Protein AF-A0A920LU51-F1 (afdb_monomer_lite)

Foldseek 3Di:
DPPPPVVVLLVLLVLLLVLLVVCCVVCAAQSPPDDCDPVSLVVSLVVSVVVVRDSVSSVVSNVDNHNVSSVVSSCVSCVDPPD

Radius of gyration: 13.53 Å; chains: 1; bounding box: 34×28×33 Å

Secondary structure (DSSP, 8-state):
--SHHHHHHHHHHHHHHHHHHHHHHHT-GGG-SS---HHHHHHHHHHHHHTT--HHHHHHHHH-SSHHHHHHHHHHHS-----

Sequence (83 aa):
MDEQTSRAADKKDSELAAALIYARKKSVGPYSRAELHPEDSQRHLARLARNGFAFDVAKQVMALSSADAADELLDKIYPHQLG

pLDDT: mean 79.56, std 13.89, range [36.31, 92.12]

Structure (mmCIF, N/CA/C/O backbone):
data_AF-A0A920LU51-F1
#
_entry.id   AF-A0A920LU51-F1
#
loop_
_atom_site.group_PDB
_atom_site.id
_atom_site.type_symbol
_atom_site.label_atom_id
_atom_site.label_alt_id
_atom_site.label_comp_id
_atom_site.label_asym_id
_atom_site.label_entity_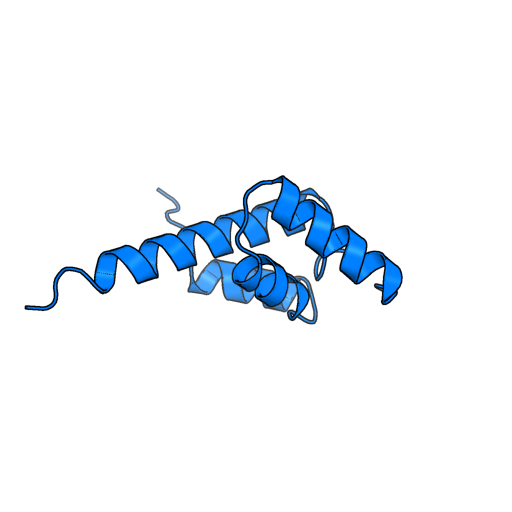id
_atom_site.label_seq_id
_atom_site.pdbx_PDB_ins_code
_atom_site.Cartn_x
_atom_site.Cartn_y
_atom_site.Cartn_z
_atom_site.occupancy
_atom_site.B_iso_or_equiv
_atom_site.auth_seq_id
_atom_site.auth_comp_id
_atom_site.auth_asym_id
_atom_site.auth_atom_id
_atom_site.pdbx_PDB_model_num
ATOM 1 N N . MET A 1 1 ? -26.187 -13.582 17.763 1.00 48.69 1 MET A N 1
ATOM 2 C CA . MET A 1 1 ? -24.859 -14.223 17.877 1.00 48.69 1 MET A CA 1
ATOM 3 C C . MET A 1 1 ? -24.025 -13.608 16.761 1.00 48.69 1 MET A C 1
ATOM 5 O O . MET A 1 1 ? -23.856 -14.237 15.734 1.00 48.69 1 MET A O 1
ATOM 9 N N . ASP A 1 2 ? -23.584 -12.354 16.898 1.00 44.81 2 ASP A N 1
ATOM 10 C CA . ASP A 1 2 ? -23.082 -11.585 15.737 1.00 44.81 2 ASP A CA 1
ATOM 11 C C . ASP A 1 2 ? -21.938 -10.623 16.123 1.00 44.81 2 ASP A C 1
ATOM 13 O O . ASP A 1 2 ? -21.720 -9.605 15.484 1.00 44.81 2 ASP A O 1
ATOM 17 N N . GLU A 1 3 ? -21.189 -10.932 17.188 1.00 50.81 3 GLU A N 1
ATOM 18 C CA . GLU A 1 3 ? -20.105 -10.067 17.704 1.00 50.81 3 GLU A CA 1
ATOM 19 C C . GLU A 1 3 ? -18.718 -10.425 17.118 1.00 50.81 3 GLU A C 1
ATOM 21 O O . GLU A 1 3 ? -17.764 -9.655 17.206 1.00 50.81 3 GLU A O 1
ATOM 26 N N . GLN A 1 4 ? -18.555 -11.610 16.512 1.00 50.84 4 GLN A N 1
ATOM 27 C CA . GLN A 1 4 ? -17.238 -12.072 16.036 1.00 50.84 4 GLN A CA 1
ATOM 28 C C . GLN A 1 4 ? -16.863 -11.550 14.639 1.00 50.84 4 GLN A C 1
ATOM 30 O O . GLN A 1 4 ? -15.675 -11.448 14.331 1.00 50.84 4 GLN A O 1
ATOM 35 N N . THR A 1 5 ? -17.839 -11.168 13.812 1.00 51.16 5 THR A N 1
ATOM 36 C CA . THR A 1 5 ? -17.598 -10.748 12.419 1.00 51.16 5 THR A CA 1
ATOM 37 C C . THR A 1 5 ? -17.028 -9.329 12.328 1.00 51.16 5 THR A C 1
ATOM 39 O O . THR A 1 5 ? -16.167 -9.062 11.489 1.00 51.16 5 THR A O 1
ATOM 42 N N . SER A 1 6 ? -17.417 -8.437 13.243 1.00 53.00 6 SER A N 1
ATOM 43 C CA . SER A 1 6 ? -17.026 -7.020 13.229 1.00 53.00 6 SER A CA 1
ATOM 44 C C . SER A 1 6 ? -15.528 -6.811 13.486 1.00 53.00 6 SER A C 1
ATOM 46 O O . SER A 1 6 ? -14.882 -6.007 12.825 1.00 53.00 6 SER A O 1
ATOM 48 N N . ARG A 1 7 ? -14.926 -7.599 14.388 1.00 58.06 7 ARG A N 1
ATOM 49 C CA . ARG A 1 7 ? -13.498 -7.479 14.746 1.00 58.06 7 ARG A CA 1
ATOM 50 C C . ARG A 1 7 ? -12.542 -7.984 13.666 1.00 58.06 7 ARG A C 1
ATOM 52 O O . ARG A 1 7 ? -11.373 -7.608 13.656 1.00 58.06 7 ARG A O 1
ATOM 59 N N . ALA A 1 8 ? -13.002 -8.904 12.820 1.00 62.31 8 ALA A N 1
ATOM 60 C CA . ALA A 1 8 ? -12.184 -9.487 11.762 1.00 62.31 8 ALA A CA 1
ATOM 61 C C . ALA A 1 8 ? -12.122 -8.583 10.523 1.00 62.31 8 ALA A C 1
ATOM 63 O O . ALA A 1 8 ? -11.078 -8.536 9.875 1.00 62.31 8 ALA A O 1
ATOM 64 N N . ALA A 1 9 ? -13.212 -7.870 10.219 1.00 66.88 9 ALA A N 1
ATOM 65 C CA . ALA A 1 9 ? -13.245 -6.858 9.165 1.00 66.88 9 ALA A CA 1
ATOM 66 C C . ALA A 1 9 ? -12.303 -5.692 9.503 1.00 66.88 9 ALA A C 1
ATOM 68 O O . ALA A 1 9 ? -11.365 -5.429 8.760 1.00 66.88 9 ALA A O 1
ATOM 69 N N . ASP A 1 10 ? -12.435 -5.143 10.711 1.00 76.25 10 ASP A N 1
ATOM 70 C CA . ASP A 1 10 ? -11.639 -4.008 11.194 1.00 76.25 10 ASP A CA 1
ATOM 71 C C . ASP A 1 10 ? -10.118 -4.281 11.184 1.00 76.25 10 ASP A C 1
ATOM 73 O O . ASP A 1 10 ? -9.301 -3.443 10.797 1.00 76.25 10 ASP A O 1
ATOM 77 N N . LYS A 1 11 ? -9.721 -5.518 11.525 1.00 80.50 11 LYS A N 1
ATOM 78 C CA . LYS A 1 11 ? -8.321 -5.966 11.440 1.00 80.50 11 LYS A CA 1
ATOM 79 C C . LYS A 1 11 ? -7.797 -6.022 10.009 1.00 80.50 11 LYS A C 1
ATOM 81 O O . LYS A 1 11 ? -6.646 -5.659 9.789 1.00 80.50 11 LYS A O 1
ATOM 86 N N . LYS A 1 12 ? -8.604 -6.501 9.060 1.00 83.81 12 LYS A N 1
ATOM 87 C CA . LYS A 1 12 ? -8.211 -6.567 7.646 1.00 83.81 12 LYS A CA 1
ATOM 88 C C . LYS A 1 12 ? -8.085 -5.173 7.048 1.00 83.81 12 LYS A C 1
ATOM 90 O O . LYS A 1 12 ? -7.118 -4.926 6.336 1.00 83.81 12 LYS A O 1
ATOM 95 N N . ASP A 1 13 ? -9.005 -4.274 7.381 1.00 87.44 13 ASP A N 1
ATOM 96 C CA . ASP A 1 13 ? -8.968 -2.886 6.919 1.00 87.44 13 ASP A CA 1
ATOM 97 C C . ASP A 1 13 ? -7.755 -2.148 7.503 1.00 87.44 13 ASP A C 1
ATOM 99 O O . ASP A 1 13 ? -7.016 -1.489 6.772 1.00 87.44 13 ASP A O 1
ATOM 103 N N . SER A 1 14 ? -7.455 -2.365 8.788 1.00 88.19 14 SER A N 1
ATOM 104 C CA . SER A 1 14 ? -6.238 -1.854 9.434 1.00 88.19 14 SER A CA 1
ATOM 105 C C . SER A 1 14 ? -4.952 -2.403 8.801 1.00 88.19 14 SER A C 1
ATOM 107 O O . SER A 1 14 ? -3.985 -1.666 8.594 1.00 88.19 14 SER A O 1
ATOM 109 N N . GLU A 1 15 ? -4.917 -3.698 8.479 1.00 90.38 15 GLU A N 1
ATOM 110 C CA . GLU A 1 15 ? -3.776 -4.330 7.812 1.00 90.38 15 GLU A CA 1
ATOM 111 C C . GLU A 1 15 ? -3.588 -3.797 6.385 1.00 90.38 15 GLU A C 1
ATOM 113 O O . GLU A 1 15 ? -2.465 -3.487 5.980 1.00 90.38 15 GLU A O 1
ATOM 118 N N . LEU A 1 16 ? -4.682 -3.631 5.639 1.00 91.00 16 LEU A N 1
ATOM 119 C CA . LEU A 1 16 ? -4.682 -3.048 4.301 1.00 91.00 16 LEU A CA 1
ATOM 120 C C . LEU A 1 16 ? -4.212 -1.593 4.321 1.00 91.00 16 LEU A C 1
ATOM 122 O O . LEU A 1 16 ? -3.358 -1.221 3.515 1.00 91.00 16 LEU A O 1
ATOM 126 N N . ALA A 1 17 ? -4.680 -0.796 5.281 1.00 91.56 17 ALA A N 1
ATOM 127 C CA . ALA A 1 17 ? -4.217 0.570 5.479 1.00 91.56 17 ALA A CA 1
ATOM 128 C C . ALA A 1 17 ? -2.703 0.616 5.742 1.00 91.56 17 ALA A C 1
ATOM 130 O O . ALA A 1 17 ? -1.969 1.360 5.086 1.00 91.56 17 ALA A O 1
ATOM 131 N N . ALA A 1 18 ? -2.199 -0.240 6.636 1.00 91.75 18 ALA A N 1
ATOM 132 C CA . ALA A 1 18 ? -0.768 -0.343 6.914 1.00 91.75 18 ALA A CA 1
ATOM 133 C C . ALA A 1 18 ? 0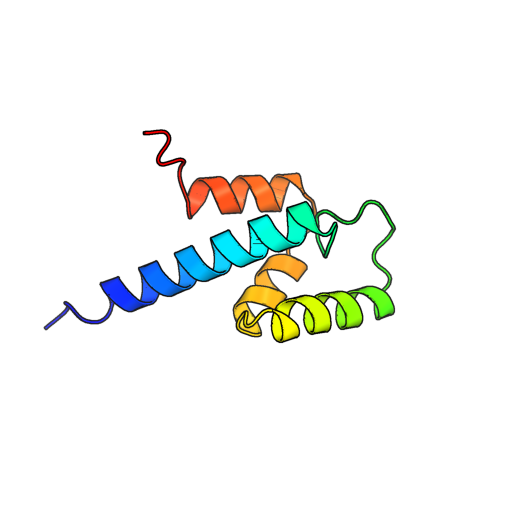.045 -0.771 5.676 1.00 91.75 18 ALA A C 1
ATOM 135 O O . ALA A 1 18 ? 1.135 -0.238 5.439 1.00 91.75 18 ALA A O 1
ATOM 136 N N . ALA A 1 19 ? -0.486 -1.684 4.857 1.00 92.12 19 ALA A N 1
ATOM 137 C CA . ALA A 1 19 ? 0.142 -2.116 3.613 1.00 92.12 19 ALA A CA 1
ATOM 138 C C . ALA A 1 19 ? 0.198 -0.993 2.564 1.00 92.12 19 ALA A C 1
ATOM 140 O O . ALA A 1 19 ? 1.240 -0.811 1.931 1.00 92.12 19 ALA A O 1
ATOM 141 N N . LEU A 1 20 ? -0.872 -0.205 2.414 1.00 91.44 20 LEU A N 1
ATOM 142 C CA . LEU A 1 20 ? -0.926 0.965 1.526 1.00 91.44 20 LEU A CA 1
ATOM 143 C C . LEU A 1 20 ? 0.080 2.039 1.958 1.00 91.44 20 LEU A C 1
ATOM 145 O O . LEU A 1 20 ? 0.876 2.510 1.143 1.00 91.44 20 LEU A O 1
ATOM 149 N N . ILE A 1 21 ? 0.137 2.352 3.256 1.00 90.38 21 ILE A N 1
ATOM 150 C CA . ILE A 1 21 ? 1.113 3.295 3.825 1.00 90.38 21 ILE A CA 1
ATOM 151 C C . ILE A 1 21 ? 2.547 2.803 3.584 1.00 90.38 21 ILE A C 1
ATOM 153 O O . ILE A 1 21 ? 3.426 3.578 3.185 1.00 90.38 21 ILE A O 1
ATOM 157 N N . TYR A 1 22 ? 2.804 1.509 3.793 1.00 89.94 22 TYR A N 1
ATOM 158 C CA . TYR A 1 22 ? 4.105 0.907 3.512 1.00 89.94 22 TYR A CA 1
ATOM 159 C C . TYR A 1 22 ? 4.464 1.006 2.026 1.00 89.94 22 TYR A C 1
ATOM 161 O O . TYR A 1 22 ? 5.583 1.403 1.682 1.00 89.94 22 TYR A O 1
ATOM 169 N N . ALA A 1 23 ? 3.515 0.678 1.147 1.00 89.44 23 ALA A N 1
ATOM 170 C CA . ALA A 1 23 ? 3.687 0.722 -0.296 1.00 89.44 23 ALA A CA 1
ATOM 171 C C . ALA A 1 23 ? 4.007 2.141 -0.780 1.00 89.44 23 ALA A C 1
ATOM 173 O O . ALA A 1 23 ? 4.958 2.320 -1.545 1.00 89.44 23 ALA A O 1
ATOM 174 N N . ARG A 1 24 ? 3.319 3.153 -0.240 1.00 88.50 24 ARG A N 1
ATOM 175 C CA . ARG A 1 24 ? 3.602 4.574 -0.475 1.00 88.50 24 ARG A CA 1
ATOM 176 C C . ARG A 1 24 ? 5.009 4.956 -0.025 1.00 88.50 24 ARG A C 1
ATOM 178 O O . ARG A 1 24 ? 5.767 5.546 -0.792 1.00 88.50 24 ARG A O 1
ATOM 185 N N . LYS A 1 25 ? 5.406 4.559 1.191 1.00 86.94 25 LYS A N 1
ATOM 186 C CA . LYS A 1 25 ? 6.730 4.864 1.767 1.00 86.94 25 LYS A CA 1
ATOM 187 C C . LYS A 1 25 ? 7.889 4.185 1.030 1.00 86.94 25 LYS A C 1
ATOM 189 O O . LYS A 1 25 ? 9.005 4.702 1.041 1.00 86.94 25 LYS A O 1
ATOM 194 N N . LYS A 1 26 ? 7.660 3.013 0.433 1.00 84.31 26 LYS A N 1
ATOM 195 C CA . LYS A 1 26 ? 8.686 2.225 -0.273 1.00 84.31 26 LYS A CA 1
ATOM 196 C C . LYS A 1 26 ? 8.572 2.272 -1.798 1.00 84.31 26 LYS A C 1
ATOM 198 O O . LYS A 1 26 ? 9.355 1.591 -2.459 1.00 84.31 26 LYS A O 1
ATOM 203 N N . SER A 1 27 ? 7.640 3.061 -2.337 1.00 82.56 27 SER A N 1
ATOM 204 C CA . SER A 1 27 ? 7.354 3.174 -3.776 1.00 82.56 27 SER A CA 1
ATOM 205 C C . SER A 1 27 ? 7.139 1.803 -4.436 1.00 82.56 27 SER A C 1
ATOM 207 O O . SER A 1 27 ? 7.718 1.479 -5.475 1.00 82.56 27 SER A O 1
ATOM 209 N N . VAL A 1 28 ? 6.337 0.975 -3.765 1.00 78.44 28 VAL A N 1
ATOM 210 C CA . VAL A 1 28 ? 5.982 -0.396 -4.148 1.00 78.44 28 VAL A CA 1
ATOM 211 C C . VAL A 1 28 ? 4.580 -0.389 -4.754 1.00 78.44 28 VAL A C 1
ATOM 213 O O . VAL A 1 28 ? 3.704 0.333 -4.281 1.00 78.44 28 VAL A O 1
ATOM 216 N N . GLY A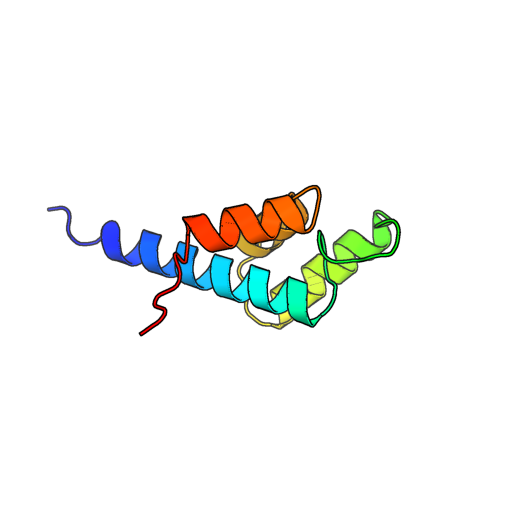 1 29 ? 4.365 -1.200 -5.790 1.00 80.19 29 GLY A N 1
ATOM 217 C CA . GLY A 1 29 ? 3.069 -1.304 -6.467 1.00 80.19 29 GLY A CA 1
ATOM 218 C C . GLY A 1 29 ? 2.604 0.044 -7.038 1.00 80.19 29 GLY A C 1
ATOM 219 O O . GLY A 1 29 ? 3.418 0.704 -7.679 1.00 80.19 29 GLY A O 1
ATOM 220 N N . PRO A 1 30 ? 1.360 0.492 -6.791 1.00 79.56 30 PRO A N 1
ATOM 221 C CA . PRO A 1 30 ? 0.743 1.662 -7.441 1.00 79.56 30 PRO A CA 1
ATOM 222 C C . PRO A 1 30 ? 1.505 2.983 -7.249 1.00 79.56 30 PRO A C 1
ATOM 224 O O . PRO A 1 30 ? 1.334 3.921 -8.023 1.00 79.56 30 PRO A O 1
ATOM 227 N N . TYR A 1 31 ? 2.357 3.062 -6.223 1.00 80.81 31 TYR A N 1
ATOM 228 C CA . TYR A 1 31 ? 3.199 4.222 -5.920 1.00 80.81 31 TYR A CA 1
ATOM 229 C C . TYR A 1 31 ? 4.576 4.180 -6.602 1.00 80.81 31 TYR A C 1
ATOM 231 O O . TYR A 1 31 ? 5.397 5.083 -6.411 1.00 80.81 31 TYR A O 1
ATOM 239 N N . SER A 1 32 ? 4.878 3.114 -7.346 1.00 77.50 32 SER A N 1
ATOM 240 C CA . SER A 1 32 ? 6.117 3.002 -8.106 1.00 77.50 32 SER A CA 1
ATOM 241 C C . SER A 1 32 ? 6.048 3.908 -9.333 1.00 77.50 32 SER A C 1
ATOM 243 O O . SER A 1 32 ? 5.135 3.805 -10.142 1.00 77.50 32 SER A O 1
ATOM 245 N N . ARG A 1 33 ? 7.018 4.818 -9.464 1.00 65.06 33 ARG A N 1
ATOM 246 C CA . ARG A 1 33 ? 7.126 5.741 -10.609 1.00 65.06 33 ARG A CA 1
ATOM 247 C C . ARG A 1 33 ? 7.662 5.078 -11.882 1.00 65.06 33 ARG A C 1
ATOM 249 O O . ARG A 1 33 ? 7.615 5.695 -12.939 1.00 65.06 33 ARG A O 1
ATOM 256 N N . ALA A 1 34 ? 8.227 3.878 -11.768 1.00 64.25 34 ALA A N 1
ATOM 257 C CA . ALA A 1 34 ? 8.723 3.108 -12.901 1.00 64.25 34 ALA A CA 1
ATOM 258 C C . ALA A 1 34 ? 7.592 2.242 -13.467 1.00 64.25 34 ALA A C 1
ATOM 260 O O . ALA A 1 34 ? 6.766 1.754 -12.694 1.00 64.25 34 ALA A O 1
ATOM 261 N N . GLU A 1 35 ? 7.572 2.029 -14.787 1.00 61.97 35 GLU A N 1
ATOM 262 C CA . GLU A 1 35 ? 6.692 1.031 -15.401 1.00 61.97 35 GLU A CA 1
ATOM 263 C C . GLU A 1 35 ? 6.898 -0.307 -14.687 1.00 61.97 35 GLU A C 1
ATOM 265 O O . GLU A 1 35 ? 7.983 -0.891 -14.727 1.00 61.97 35 GLU A O 1
ATOM 270 N N . LEU A 1 36 ? 5.873 -0.756 -13.960 1.00 65.62 36 LEU A N 1
ATOM 271 C CA . LEU A 1 36 ? 5.913 -2.013 -13.229 1.00 65.62 36 LEU A CA 1
ATOM 272 C C . LEU A 1 36 ? 5.981 -3.148 -14.238 1.00 65.62 36 LEU A C 1
ATOM 274 O O . LEU A 1 36 ? 4.961 -3.605 -14.753 1.00 65.62 36 LEU A O 1
ATOM 278 N N . HIS A 1 37 ? 7.189 -3.633 -14.496 1.00 69.88 37 HIS A N 1
ATOM 279 C CA . HIS A 1 37 ? 7.338 -4.876 -15.219 1.00 69.88 37 HIS A CA 1
ATOM 280 C C . HIS A 1 37 ? 6.729 -6.030 -14.397 1.00 69.88 37 HIS A C 1
ATOM 282 O O . HIS A 1 37 ? 6.712 -5.997 -13.156 1.00 69.88 37 HIS A O 1
ATOM 288 N N . PRO A 1 38 ? 6.244 -7.093 -15.061 1.00 67.75 38 PRO A N 1
ATOM 289 C CA . PRO A 1 38 ? 5.714 -8.278 -14.383 1.00 67.75 38 PRO A CA 1
ATOM 290 C C . PRO A 1 38 ? 6.705 -8.877 -13.370 1.00 67.75 38 PRO A C 1
ATOM 292 O O . PRO A 1 38 ? 6.308 -9.371 -12.315 1.00 67.75 38 PRO A O 1
ATOM 295 N N . GLU A 1 39 ? 8.002 -8.768 -13.660 1.00 72.69 39 GLU A N 1
ATOM 296 C CA . GLU A 1 39 ? 9.094 -9.241 -12.805 1.00 72.69 39 GLU A CA 1
ATOM 297 C C . GLU A 1 39 ? 9.228 -8.412 -11.509 1.00 72.69 39 GLU A C 1
ATOM 299 O O . GLU A 1 39 ? 9.383 -8.960 -10.412 1.00 72.69 39 GLU A O 1
ATOM 304 N N . ASP A 1 40 ? 9.044 -7.089 -11.589 1.00 76.56 40 ASP A N 1
ATOM 305 C CA . ASP A 1 40 ? 9.024 -6.207 -10.416 1.00 76.56 40 ASP A CA 1
ATOM 306 C C . ASP A 1 40 ? 7.774 -6.404 -9.558 1.00 76.56 40 ASP A C 1
ATOM 308 O O . ASP A 1 40 ? 7.824 -6.241 -8.335 1.00 76.56 40 ASP A O 1
ATOM 312 N N . SER A 1 41 ? 6.667 -6.829 -10.167 1.00 77.81 41 SER A N 1
ATOM 313 C CA . SER A 1 41 ? 5.424 -7.109 -9.445 1.00 77.81 41 SER A CA 1
ATOM 314 C C . SER A 1 41 ? 5.588 -8.254 -8.442 1.00 77.81 41 SER A C 1
ATOM 316 O O . SER A 1 41 ? 5.150 -8.144 -7.294 1.00 77.81 41 SER A O 1
ATOM 318 N N . GLN A 1 42 ? 6.298 -9.324 -8.815 1.00 83.31 42 GLN A N 1
ATOM 319 C CA . GLN A 1 42 ? 6.604 -10.425 -7.893 1.00 83.31 42 GLN A CA 1
ATOM 320 C C . GLN A 1 42 ? 7.542 -9.986 -6.764 1.00 83.31 42 GLN A C 1
ATOM 322 O O . GLN A 1 42 ? 7.342 -10.342 -5.600 1.00 83.31 42 GLN A O 1
ATOM 327 N N . ARG A 1 43 ? 8.542 -9.156 -7.077 1.00 85.31 43 ARG A N 1
ATOM 328 C CA . ARG A 1 43 ? 9.459 -8.582 -6.083 1.00 85.31 43 ARG A CA 1
ATOM 329 C C . ARG A 1 43 ? 8.732 -7.671 -5.094 1.00 85.31 43 ARG A C 1
ATOM 331 O O . ARG A 1 43 ? 9.047 -7.678 -3.903 1.00 85.31 43 ARG A O 1
ATOM 338 N N . HIS A 1 44 ? 7.757 -6.906 -5.565 1.00 85.00 44 HIS A N 1
ATOM 339 C CA . HIS A 1 44 ? 6.898 -6.053 -4.749 1.00 85.00 44 HIS A CA 1
ATOM 340 C C . HIS A 1 44 ? 5.984 -6.862 -3.823 1.00 85.00 44 HIS A C 1
ATOM 342 O O . HIS A 1 44 ? 5.946 -6.582 -2.623 1.00 85.00 44 HIS A O 1
ATOM 348 N N . LEU A 1 45 ? 5.369 -7.935 -4.327 1.00 86.12 45 LEU A N 1
ATOM 349 C CA . LEU A 1 45 ? 4.623 -8.891 -3.502 1.00 86.12 45 LEU A CA 1
ATOM 350 C C . LEU A 1 45 ? 5.508 -9.527 -2.422 1.00 86.12 45 LEU A C 1
ATOM 352 O O . LEU A 1 45 ? 5.133 -9.554 -1.251 1.00 86.12 45 LEU A O 1
ATOM 356 N N . ALA A 1 46 ? 6.717 -9.969 -2.780 1.00 87.25 46 ALA A N 1
ATOM 357 C CA . ALA A 1 46 ? 7.656 -10.555 -1.826 1.00 87.25 46 ALA A CA 1
ATOM 358 C C . ALA A 1 46 ? 8.093 -9.557 -0.741 1.00 87.25 46 ALA A C 1
ATOM 360 O O . ALA A 1 46 ? 8.303 -9.944 0.408 1.00 87.25 46 ALA A O 1
ATOM 361 N N . ARG A 1 47 ? 8.219 -8.265 -1.076 1.00 88.62 47 ARG A N 1
ATOM 362 C CA . ARG A 1 47 ? 8.486 -7.208 -0.088 1.00 88.62 47 ARG A CA 1
ATOM 363 C C . ARG A 1 47 ? 7.332 -7.074 0.894 1.00 88.62 47 ARG A C 1
ATOM 365 O O . ARG A 1 47 ? 7.594 -7.067 2.089 1.00 88.62 47 ARG A O 1
ATOM 372 N N . LEU A 1 48 ? 6.092 -7.005 0.419 1.00 87.94 48 LEU A N 1
ATOM 373 C CA . LEU A 1 48 ? 4.917 -6.900 1.289 1.00 87.94 48 LEU A CA 1
ATOM 374 C C . LEU A 1 48 ? 4.807 -8.122 2.216 1.0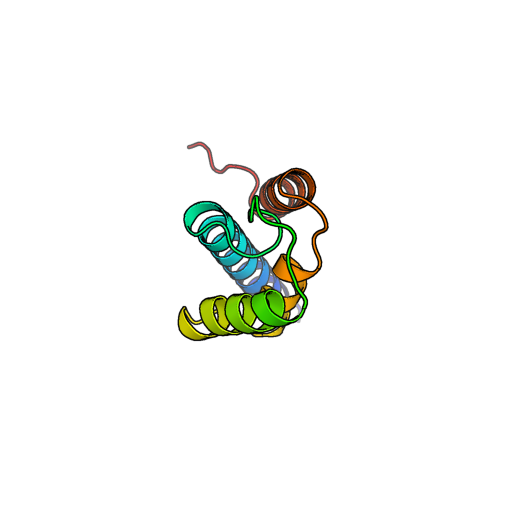0 87.94 48 LEU A C 1
ATOM 376 O O . LEU A 1 48 ? 4.764 -7.960 3.433 1.00 87.94 48 LEU A O 1
ATOM 380 N N . ALA A 1 49 ? 4.921 -9.335 1.670 1.00 88.06 49 ALA A N 1
ATOM 381 C CA . ALA A 1 49 ? 4.885 -10.567 2.460 1.00 88.06 49 ALA A CA 1
ATOM 382 C C . ALA A 1 49 ? 5.987 -10.619 3.538 1.00 88.06 49 ALA A C 1
ATOM 384 O O . ALA A 1 49 ? 5.735 -11.008 4.676 1.00 88.06 49 ALA A O 1
ATOM 385 N N . ARG A 1 50 ? 7.209 -10.162 3.223 1.00 88.94 50 ARG A N 1
ATOM 386 C CA . ARG A 1 50 ? 8.323 -10.093 4.192 1.00 88.94 50 ARG A CA 1
ATOM 387 C C . ARG A 1 50 ? 8.108 -9.087 5.323 1.00 88.94 50 ARG A C 1
ATOM 389 O O . ARG A 1 50 ? 8.752 -9.223 6.355 1.00 88.94 50 ARG A O 1
ATOM 396 N N . ASN A 1 51 ? 7.242 -8.091 5.140 1.00 88.25 51 ASN A N 1
ATOM 397 C CA . ASN A 1 5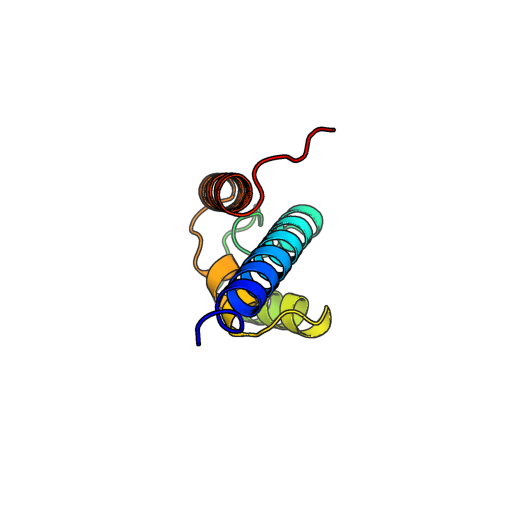1 ? 6.882 -7.149 6.205 1.00 88.25 51 ASN A CA 1
ATOM 398 C C . ASN A 1 51 ? 5.725 -7.663 7.073 1.00 88.25 51 ASN A C 1
ATOM 400 O O . ASN A 1 51 ? 5.307 -6.962 7.988 1.00 88.25 51 ASN A O 1
ATOM 404 N N . GLY A 1 52 ? 5.242 -8.884 6.819 1.00 89.62 52 GLY A N 1
ATOM 405 C CA . GLY A 1 52 ? 4.197 -9.523 7.612 1.00 89.62 52 GLY A CA 1
ATOM 406 C C . GLY A 1 52 ? 2.777 -9.262 7.118 1.00 89.62 52 GLY A C 1
ATOM 407 O O . GLY A 1 52 ? 1.844 -9.626 7.822 1.00 89.62 52 GLY A O 1
ATOM 408 N N . PHE A 1 53 ? 2.601 -8.669 5.932 1.00 91.19 53 PHE A N 1
ATOM 409 C CA . PHE A 1 53 ? 1.277 -8.497 5.332 1.00 91.19 53 PHE A CA 1
ATOM 410 C C . PHE A 1 53 ? 0.781 -9.801 4.703 1.00 91.19 53 PHE A C 1
ATOM 412 O O . PHE A 1 53 ? 1.538 -10.506 4.024 1.00 91.19 53 PHE A O 1
ATOM 419 N N . ALA A 1 54 ? -0.506 -10.089 4.871 1.00 90.38 54 ALA A N 1
ATOM 420 C CA . ALA A 1 54 ? -1.176 -11.201 4.222 1.00 90.38 54 ALA A CA 1
ATOM 421 C C . ALA A 1 54 ? -1.081 -11.103 2.690 1.00 90.38 54 ALA A C 1
ATOM 423 O O . ALA A 1 54 ? -1.103 -10.021 2.096 1.00 90.38 54 ALA A O 1
ATOM 424 N N . PHE A 1 55 ? -1.019 -12.262 2.031 1.00 88.50 55 PHE A N 1
ATOM 425 C CA . PHE A 1 55 ? -0.910 -12.333 0.573 1.00 88.50 55 PHE A CA 1
ATOM 426 C C . PHE A 1 55 ? -2.091 -11.655 -0.138 1.00 88.50 55 PHE A C 1
ATOM 428 O O . PHE A 1 55 ? -1.877 -10.923 -1.102 1.00 88.50 55 PHE A O 1
ATOM 435 N N . ASP A 1 56 ? -3.317 -11.838 0.359 1.00 90.38 56 ASP A N 1
ATOM 436 C CA . ASP A 1 56 ? -4.511 -11.184 -0.190 1.00 90.38 56 ASP A CA 1
ATOM 437 C C . ASP A 1 56 ? -4.442 -9.656 -0.095 1.00 90.38 56 ASP A C 1
ATOM 439 O O . ASP A 1 56 ? -4.777 -8.967 -1.059 1.00 90.38 56 ASP A O 1
ATOM 443 N N . VAL A 1 57 ? -3.940 -9.125 1.025 1.00 90.81 57 VAL A N 1
ATOM 444 C CA . VAL A 1 57 ? -3.728 -7.683 1.220 1.00 90.81 57 VAL A CA 1
ATOM 445 C C . VAL A 1 57 ? -2.681 -7.170 0.236 1.00 90.81 57 VAL A C 1
ATOM 447 O O . VAL A 1 57 ? -2.914 -6.199 -0.482 1.00 90.81 57 VAL A O 1
ATOM 450 N N . ALA A 1 58 ? -1.543 -7.860 0.132 1.00 90.06 58 ALA A N 1
ATOM 451 C CA . ALA A 1 58 ? -0.490 -7.491 -0.804 1.00 90.06 58 ALA A CA 1
ATOM 452 C C . ALA A 1 58 ? -0.986 -7.499 -2.259 1.00 90.06 58 ALA A C 1
ATOM 454 O O . ALA A 1 58 ? -0.672 -6.594 -3.033 1.00 90.06 58 ALA A O 1
ATOM 455 N N . LYS A 1 59 ? -1.797 -8.496 -2.627 1.00 89.44 59 LYS A N 1
ATOM 456 C CA . LYS A 1 59 ? -2.407 -8.605 -3.951 1.00 89.44 59 LYS A CA 1
ATOM 457 C C . LYS A 1 59 ? -3.416 -7.487 -4.212 1.00 89.44 59 LYS A C 1
ATOM 459 O O . LYS A 1 59 ? -3.411 -6.955 -5.315 1.00 89.44 59 LYS A O 1
ATOM 464 N N . GLN A 1 60 ? -4.232 -7.106 -3.226 1.00 90.44 60 GLN A N 1
ATOM 465 C CA . GLN A 1 60 ? -5.133 -5.953 -3.341 1.00 90.44 60 GLN A CA 1
ATOM 466 C C . GLN A 1 60 ? -4.366 -4.665 -3.616 1.00 90.44 60 GLN A C 1
ATOM 468 O O . GLN A 1 60 ? -4.686 -3.969 -4.574 1.00 90.44 60 GLN A O 1
ATOM 473 N N . VAL A 1 61 ? -3.314 -4.386 -2.842 1.00 89.56 61 VAL A N 1
ATOM 474 C CA . VAL A 1 61 ? -2.477 -3.198 -3.057 1.00 89.56 61 VAL A CA 1
ATOM 475 C C . VAL A 1 61 ? -1.876 -3.200 -4.464 1.00 89.56 61 VAL A C 1
ATOM 477 O O . VAL A 1 61 ? -1.891 -2.183 -5.147 1.00 89.56 61 VAL A O 1
ATOM 480 N N . MET A 1 62 ? -1.381 -4.351 -4.925 1.00 87.25 62 MET A N 1
ATOM 481 C CA . MET A 1 62 ? -0.792 -4.507 -6.261 1.00 87.25 62 MET A CA 1
ATOM 482 C C . MET A 1 62 ? -1.814 -4.478 -7.408 1.00 87.25 62 MET A C 1
ATOM 484 O O . MET A 1 62 ? -1.417 -4.267 -8.549 1.00 87.25 62 MET A O 1
ATOM 488 N N . ALA A 1 63 ? -3.101 -4.704 -7.132 1.00 88.31 63 ALA A N 1
ATOM 489 C CA . ALA A 1 63 ? -4.171 -4.635 -8.128 1.00 88.31 63 ALA A CA 1
ATOM 490 C C . ALA A 1 63 ? -4.607 -3.192 -8.433 1.00 88.31 63 ALA A C 1
ATOM 492 O O . ALA A 1 63 ? -5.310 -2.957 -9.416 1.00 88.31 63 ALA A O 1
ATOM 493 N N . LEU A 1 64 ? -4.200 -2.229 -7.604 1.00 88.62 64 LEU A N 1
ATOM 494 C CA . LEU A 1 64 ? -4.503 -0.818 -7.802 1.00 88.62 64 LEU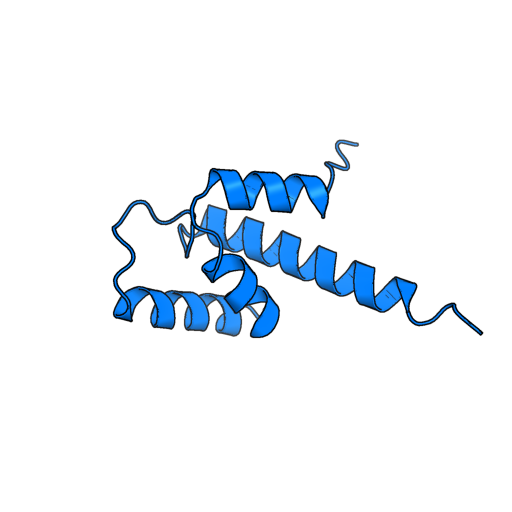 A CA 1
ATOM 495 C C . LEU A 1 64 ? -3.675 -0.263 -8.957 1.00 88.62 64 LEU A C 1
ATOM 497 O O . LEU A 1 64 ? -2.463 -0.458 -9.037 1.00 88.62 64 LEU A O 1
ATOM 501 N N . SER A 1 65 ? -4.344 0.451 -9.855 1.00 79.75 65 SER A N 1
ATOM 502 C CA . SER A 1 65 ? -3.742 0.913 -11.107 1.00 79.75 65 SER A CA 1
ATOM 503 C C . SER A 1 65 ? -2.875 2.162 -10.945 1.00 79.75 65 SER A C 1
ATOM 505 O O . SER A 1 65 ? -2.100 2.488 -11.840 1.00 79.75 65 SER A O 1
ATOM 507 N N . SER A 1 66 ? -3.028 2.914 -9.851 1.00 84.88 66 SER A N 1
ATOM 508 C CA . SER A 1 66 ? -2.350 4.200 -9.649 1.00 84.88 66 SER A CA 1
ATOM 509 C C . SER A 1 66 ? -2.289 4.582 -8.173 1.00 84.88 66 SER A C 1
ATOM 511 O O . SER A 1 66 ? -3.099 4.112 -7.373 1.00 84.88 66 SER A O 1
ATOM 513 N N . ALA A 1 67 ? -1.350 5.468 -7.832 1.00 86.56 67 ALA A N 1
ATOM 514 C CA . ALA A 1 67 ? -1.205 6.034 -6.493 1.00 86.56 67 ALA A CA 1
ATOM 515 C C . ALA A 1 67 ? -2.499 6.697 -5.989 1.00 86.56 67 ALA A C 1
ATOM 517 O O . ALA A 1 67 ? -2.898 6.426 -4.864 1.00 86.56 67 ALA A O 1
ATOM 518 N N . ASP A 1 68 ? -3.195 7.468 -6.835 1.00 87.62 68 ASP A N 1
ATOM 519 C CA . ASP A 1 68 ? -4.484 8.089 -6.491 1.00 87.62 68 ASP A CA 1
ATOM 520 C C . ASP A 1 68 ? -5.541 7.065 -6.067 1.00 87.62 68 ASP A C 1
ATOM 522 O O . ASP A 1 68 ? -6.159 7.219 -5.022 1.00 87.62 68 ASP A O 1
ATOM 526 N N . ALA A 1 69 ? -5.705 5.973 -6.823 1.00 88.44 69 ALA A N 1
ATOM 527 C CA . ALA A 1 69 ? -6.660 4.919 -6.470 1.00 88.44 69 ALA A CA 1
ATOM 528 C C . ALA A 1 69 ? -6.316 4.258 -5.123 1.00 88.44 69 ALA A C 1
ATOM 530 O O . ALA A 1 69 ? -7.199 3.819 -4.388 1.00 88.44 69 ALA A O 1
ATOM 531 N N . ALA A 1 70 ? -5.024 4.184 -4.803 1.00 89.31 70 ALA A N 1
ATOM 532 C CA . ALA A 1 70 ? -4.537 3.647 -3.545 1.00 89.31 70 ALA A CA 1
ATOM 533 C C . ALA A 1 70 ? -4.734 4.607 -2.368 1.00 89.31 70 ALA A C 1
ATOM 535 O O . ALA A 1 70 ? -5.140 4.157 -1.298 1.00 89.31 70 ALA A O 1
ATOM 536 N N . ASP A 1 71 ? -4.513 5.907 -2.565 1.00 88.75 71 ASP A N 1
ATOM 537 C CA . ASP A 1 71 ? -4.823 6.927 -1.562 1.00 88.75 71 ASP A CA 1
ATOM 538 C C . ASP A 1 71 ? -6.345 7.058 -1.346 1.00 88.75 71 ASP A C 1
ATOM 540 O O . ASP A 1 71 ? -6.782 7.141 -0.203 1.00 88.75 71 ASP A O 1
ATOM 544 N N . GLU A 1 72 ? -7.171 6.976 -2.396 1.00 90.00 72 GLU A N 1
ATOM 545 C CA . GLU A 1 72 ? -8.637 6.986 -2.272 1.00 90.00 72 GLU A CA 1
ATOM 546 C C . GLU A 1 72 ? -9.150 5.761 -1.499 1.00 90.00 72 GLU A C 1
ATOM 548 O O . GLU A 1 72 ? -10.045 5.870 -0.661 1.00 90.00 72 GLU A O 1
ATOM 553 N N . LEU A 1 73 ? -8.579 4.578 -1.755 1.00 89.38 73 LEU A N 1
ATOM 554 C CA . LEU A 1 73 ? -8.902 3.384 -0.978 1.00 89.38 73 LEU A CA 1
ATOM 555 C C . LEU A 1 73 ? -8.466 3.540 0.482 1.00 89.38 73 LEU A C 1
ATOM 557 O O . LEU A 1 73 ? -9.239 3.197 1.373 1.00 89.38 73 LEU A O 1
ATOM 561 N N . LEU A 1 74 ? -7.258 4.064 0.719 1.00 89.19 74 LEU A N 1
ATOM 562 C CA . LEU A 1 74 ? -6.740 4.315 2.062 1.00 89.19 74 LEU A CA 1
ATOM 563 C C . LEU A 1 74 ? -7.656 5.262 2.847 1.00 89.19 74 LEU A C 1
ATOM 565 O O . LEU A 1 74 ? -7.971 4.966 3.993 1.00 89.19 74 LEU A O 1
ATOM 569 N N . ASP A 1 75 ? -8.120 6.348 2.230 1.00 89.06 75 ASP A N 1
ATOM 570 C CA . ASP A 1 75 ? -9.030 7.312 2.858 1.00 89.06 75 ASP A CA 1
ATOM 571 C C . ASP A 1 75 ? -10.398 6.691 3.193 1.00 89.06 75 ASP A C 1
ATOM 573 O O . ASP A 1 75 ? -10.964 6.950 4.252 1.00 89.06 75 ASP A O 1
ATOM 577 N N . LYS A 1 76 ? -10.903 5.785 2.345 1.00 87.44 76 LYS A N 1
ATOM 578 C CA . LYS A 1 76 ? -12.162 5.062 2.601 1.00 87.44 76 LYS A CA 1
ATOM 579 C C . LYS A 1 76 ? -12.073 4.082 3.771 1.00 87.44 76 LYS A C 1
ATOM 581 O O . LYS A 1 76 ? -13.029 3.975 4.534 1.00 87.44 76 LYS A O 1
ATOM 586 N N . ILE A 1 77 ? -10.975 3.330 3.876 1.00 86.75 77 ILE A N 1
ATOM 587 C CA . ILE A 1 77 ? -10.810 2.273 4.896 1.00 86.75 77 ILE A CA 1
ATOM 588 C C . ILE A 1 77 ? -10.202 2.796 6.199 1.00 86.75 77 ILE A C 1
ATOM 590 O O . ILE A 1 77 ? -10.390 2.205 7.257 1.00 86.75 77 ILE A O 1
ATOM 594 N N . TYR A 1 78 ? -9.455 3.893 6.120 1.00 83.19 78 TYR A N 1
ATOM 595 C CA . TYR A 1 78 ? -8.805 4.545 7.243 1.00 83.19 78 TYR A CA 1
ATOM 596 C C . TYR A 1 78 ? -9.089 6.050 7.165 1.00 83.19 78 TYR A C 1
ATOM 598 O O . TYR A 1 78 ? -8.160 6.845 6.981 1.00 83.19 78 TYR A O 1
ATOM 606 N N . PRO A 1 79 ? -10.374 6.454 7.275 1.00 74.50 79 PRO A N 1
ATOM 607 C CA . PRO A 1 79 ? -10.742 7.858 7.261 1.00 74.50 79 PRO A CA 1
ATOM 608 C C . PRO A 1 79 ? -9.997 8.517 8.404 1.00 74.50 79 PRO A C 1
ATOM 610 O O . PRO A 1 79 ? -10.113 8.086 9.555 1.00 74.50 79 PRO A O 1
ATOM 613 N N . HIS A 1 80 ? -9.168 9.497 8.052 1.00 60.94 80 HIS A N 1
ATOM 614 C CA . HIS A 1 80 ? -8.242 10.152 8.956 1.00 60.94 80 HIS A CA 1
ATOM 615 C C . HIS A 1 80 ? -8.871 10.362 10.343 1.00 60.94 80 HIS A C 1
ATOM 617 O O . HIS A 1 80 ? -9.668 11.276 10.548 1.00 60.94 80 HIS A O 1
ATOM 623 N N . GLN A 1 81 ? -8.453 9.554 11.323 1.00 54.28 81 GLN A N 1
ATOM 624 C CA . GLN A 1 81 ? -8.499 9.923 12.737 1.00 54.28 81 GLN A CA 1
ATOM 625 C C . GLN A 1 81 ? -7.440 11.022 12.927 1.00 54.28 81 GLN A C 1
ATOM 627 O O . GLN A 1 81 ? -6.392 10.813 13.531 1.00 54.28 81 GLN A O 1
ATOM 632 N N . LEU A 1 82 ? -7.667 12.172 12.289 1.00 42.81 82 LEU A N 1
ATOM 633 C CA . LEU A 1 82 ? -6.980 13.428 12.550 1.00 42.81 82 LEU A CA 1
ATOM 634 C C . LEU A 1 82 ? -7.573 13.946 13.867 1.00 42.81 82 LEU A C 1
ATOM 636 O O . LEU A 1 82 ? -8.485 14.769 13.876 1.00 42.81 82 LEU A O 1
ATOM 640 N N . GLY A 1 83 ? -7.119 13.339 14.964 1.00 36.31 83 GLY A N 1
ATOM 641 C CA . GLY A 1 83 ? -7.270 13.834 16.330 1.00 36.31 83 GLY A CA 1
ATOM 642 C C . GLY A 1 83 ? -6.011 14.564 16.761 1.00 36.31 83 GLY A C 1
ATOM 643 O O . GLY A 1 83 ? -4.911 14.072 16.417 1.00 36.31 83 GLY A O 1
#